Protein AF-A0A257Y8U4-F1 (afdb_monomer_lite)

Secondary structure (DSSP, 8-state):
----PPP-PPPPHHHHHHHHHHHHHHHHHHHHHHHHHHHHHHHHHHHHHHHHHHHHHHHHHHH-SS-TTS--SS--TT----TTEEEEEEE-GGGT--EEEEEESS-TT-EEEEETT-SSPEES-------TTS--SEEEEEETTEEEEEEE-TTSEEEETT--EEE------

Radius of gyration: 30.02 Å; chains: 1; bounding box: 44×60×111 Å

Structure (mmCIF, N/CA/C/O backbone):
data_AF-A0A257Y8U4-F1
#
_entry.id   AF-A0A257Y8U4-F1
#
loop_
_atom_site.group_PDB
_atom_site.id
_atom_site.type_symbol
_atom_site.label_atom_id
_atom_site.label_alt_id
_atom_site.label_comp_id
_atom_site.label_asym_id
_atom_site.label_entity_id
_atom_site.label_seq_id
_atom_site.pdbx_PDB_ins_code
_atom_site.Cartn_x
_atom_site.Cartn_y
_atom_site.Cartn_z
_atom_site.occupancy
_atom_site.B_iso_or_equiv
_atom_site.auth_seq_id
_atom_site.auth_comp_id
_atom_site.auth_asym_id
_atom_site.auth_atom_id
_atom_site.pdbx_PDB_model_num
ATOM 1 N N . MET A 1 1 ? -7.163 25.539 72.015 1.00 62.97 1 MET A N 1
ATOM 2 C CA . MET A 1 1 ? -7.522 25.630 70.579 1.00 62.97 1 MET A CA 1
ATOM 3 C C . MET A 1 1 ? -7.687 24.220 70.021 1.00 62.97 1 MET A C 1
ATOM 5 O O . MET A 1 1 ? -6.705 23.494 69.957 1.00 62.97 1 MET A O 1
ATOM 9 N N . ALA A 1 2 ? -8.909 23.788 69.693 1.00 63.94 2 ALA A N 1
ATOM 10 C CA . ALA A 1 2 ? -9.156 22.438 69.176 1.00 63.94 2 ALA A CA 1
ATOM 11 C C . ALA A 1 2 ? -8.941 22.392 67.651 1.00 63.94 2 ALA A C 1
ATOM 13 O O . ALA A 1 2 ? -9.622 23.085 66.896 1.00 63.94 2 ALA A O 1
ATOM 14 N N . LYS A 1 3 ? -7.972 21.586 67.198 1.00 70.31 3 LYS A N 1
ATOM 15 C CA . LYS A 1 3 ? -7.623 21.404 65.781 1.00 70.31 3 LYS A CA 1
ATOM 16 C C . LYS A 1 3 ? -8.667 20.508 65.109 1.00 70.31 3 LYS A C 1
ATOM 18 O O . LYS A 1 3 ? -8.680 19.297 65.324 1.00 70.31 3 LYS A O 1
ATOM 23 N N . LYS A 1 4 ? -9.549 21.111 64.307 1.00 69.50 4 LYS A N 1
ATOM 24 C CA . LYS A 1 4 ? -10.586 20.408 63.539 1.00 69.50 4 LYS A CA 1
ATOM 25 C C . LYS A 1 4 ? -9.904 19.507 62.501 1.00 69.50 4 LYS A C 1
ATOM 27 O O . LYS A 1 4 ? -9.252 20.001 61.585 1.00 69.50 4 LYS A O 1
ATOM 32 N N . ARG A 1 5 ? -9.989 18.187 62.678 1.00 75.50 5 ARG A N 1
ATOM 33 C CA . ARG A 1 5 ? -9.468 17.215 61.706 1.00 75.50 5 ARG A CA 1
ATOM 3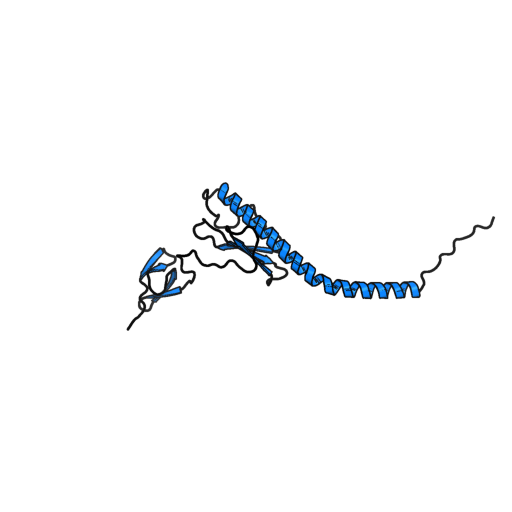4 C C . ARG A 1 5 ? -10.454 17.107 60.535 1.00 75.50 5 ARG A C 1
ATOM 36 O O . ARG A 1 5 ? -11.650 16.980 60.801 1.00 75.50 5 ARG A O 1
ATOM 43 N N . PRO A 1 6 ? -10.001 17.170 59.272 1.00 72.00 6 PRO A N 1
ATOM 44 C CA . PRO A 1 6 ? -10.886 16.972 58.133 1.00 72.00 6 PRO A CA 1
ATOM 45 C C . PRO A 1 6 ? -11.366 15.517 58.119 1.00 72.00 6 PRO A C 1
ATOM 47 O O . PRO A 1 6 ? -10.565 14.586 58.195 1.00 72.00 6 PRO A O 1
ATOM 50 N N . THR A 1 7 ? -12.679 15.321 58.059 1.00 72.81 7 THR A N 1
ATOM 51 C CA . THR A 1 7 ? -13.282 14.007 57.856 1.00 72.81 7 THR A CA 1
ATOM 52 C C . THR A 1 7 ? -13.112 13.621 56.391 1.00 72.81 7 THR A C 1
ATOM 54 O O . THR A 1 7 ? -13.633 14.294 55.501 1.00 72.81 7 THR A O 1
ATOM 57 N N . LEU A 1 8 ? -12.365 12.546 56.124 1.00 70.75 8 LEU A N 1
ATOM 58 C CA . LEU A 1 8 ? -12.338 11.948 54.793 1.00 70.75 8 LEU A CA 1
ATOM 59 C C . LEU A 1 8 ? -13.721 11.351 54.519 1.00 70.75 8 LEU A C 1
ATOM 61 O O . LEU A 1 8 ? -14.147 10.416 55.197 1.00 70.75 8 LEU A O 1
ATOM 65 N N . LYS A 1 9 ? -14.442 11.924 53.553 1.00 75.88 9 LYS A N 1
ATOM 66 C CA . LYS A 1 9 ? -15.661 11.320 53.015 1.00 75.88 9 LYS A CA 1
ATOM 67 C C . LYS A 1 9 ? -15.245 10.078 52.225 1.00 75.88 9 LYS A C 1
ATOM 69 O O . LYS A 1 9 ? -14.451 10.187 51.296 1.00 75.88 9 LYS A O 1
ATOM 74 N N . GLY A 1 10 ? -15.715 8.909 52.655 1.00 72.56 10 GLY A N 1
ATOM 75 C CA . GLY A 1 10 ? -15.427 7.635 52.001 1.00 72.56 10 GLY A CA 1
ATOM 76 C C . GLY A 1 10 ? -16.146 7.504 50.658 1.00 72.56 10 GLY A C 1
ATOM 77 O O . GLY A 1 10 ? -17.265 7.989 50.505 1.00 72.56 10 GLY A O 1
ATOM 78 N N . PHE A 1 11 ? -15.487 6.829 49.715 1.00 80.50 11 PHE A N 1
ATOM 79 C CA . PHE A 1 11 ? -16.036 6.414 48.425 1.00 80.50 11 PHE A CA 1
ATOM 80 C C . PHE A 1 11 ? -17.200 5.447 48.668 1.00 80.50 11 PHE A C 1
ATOM 82 O O . PHE A 1 11 ? -17.043 4.453 49.385 1.00 80.50 11 PHE A O 1
ATOM 89 N N . THR A 1 12 ? -18.389 5.748 48.151 1.00 89.56 12 THR A N 1
ATOM 90 C CA . THR A 1 12 ? -19.556 4.890 48.406 1.00 89.56 12 THR A CA 1
ATOM 91 C C . THR A 1 12 ? -19.505 3.644 47.517 1.00 89.56 12 THR A C 1
ATOM 93 O O . THR A 1 12 ? -19.047 3.709 46.379 1.00 89.56 12 THR A O 1
ATOM 96 N N . MET A 1 13 ? -20.002 2.490 47.988 1.00 89.06 13 MET A N 1
ATOM 97 C CA . MET A 1 13 ? -20.119 1.308 47.112 1.00 89.06 13 MET A CA 1
ATOM 98 C C . MET A 1 13 ? -20.982 1.601 45.880 1.00 89.06 13 MET A C 1
ATOM 100 O O . MET A 1 13 ? -20.708 1.096 44.800 1.00 89.06 13 MET A O 1
ATOM 104 N N . VAL A 1 14 ? -21.992 2.460 46.032 1.00 92.62 14 VAL A N 1
ATOM 105 C CA . VAL A 1 14 ? -22.861 2.891 44.932 1.00 92.62 14 VAL A CA 1
ATOM 106 C C . VAL A 1 14 ? -22.073 3.666 43.872 1.00 92.62 14 VAL A C 1
ATOM 108 O O . VAL A 1 14 ? -22.272 3.446 42.680 1.00 92.62 14 VAL A O 1
ATOM 111 N N . GLU A 1 15 ? -21.143 4.520 44.293 1.00 91.19 15 GLU A N 1
ATOM 112 C CA . GLU A 1 15 ? -20.256 5.272 43.399 1.00 91.19 15 GLU A CA 1
ATOM 113 C C . GLU A 1 15 ? -19.314 4.345 42.622 1.00 91.19 15 GLU A C 1
ATOM 115 O O . GLU A 1 15 ? -19.090 4.554 41.434 1.00 91.19 15 GLU A O 1
ATOM 120 N N . LEU A 1 16 ? -18.855 3.248 43.232 1.00 91.19 16 LEU A N 1
ATOM 121 C CA . LEU A 1 16 ? -18.094 2.225 42.513 1.00 91.19 16 LEU A CA 1
ATOM 122 C C . LEU A 1 16 ? -18.967 1.457 41.508 1.00 91.19 16 LEU A C 1
ATOM 124 O O . LEU A 1 16 ? -18.557 1.237 40.368 1.00 91.19 16 LEU A O 1
ATOM 128 N N . VAL A 1 17 ? -20.179 1.069 41.916 1.00 94.69 17 VAL A N 1
ATOM 129 C CA . VAL A 1 17 ? -21.092 0.259 41.094 1.00 94.69 17 VAL A CA 1
ATOM 130 C C . VAL A 1 17 ? -21.551 1.014 39.846 1.00 94.69 17 VAL A C 1
ATOM 132 O O . VAL A 1 17 ? -21.605 0.437 38.763 1.00 94.69 17 VAL A O 1
ATOM 135 N N . ILE A 1 18 ? -21.840 2.311 39.945 1.00 95.00 18 ILE A N 1
ATOM 136 C CA . ILE A 1 18 ? -22.245 3.073 38.759 1.00 95.00 18 ILE A CA 1
ATOM 137 C C . ILE A 1 18 ? -21.083 3.272 37.778 1.00 95.00 18 ILE A C 1
ATOM 139 O O . ILE A 1 18 ? -21.284 3.191 36.568 1.00 95.00 18 ILE A O 1
ATOM 143 N N . VAL A 1 19 ? -19.855 3.448 38.276 1.00 95.25 19 VAL A N 1
ATOM 144 C CA . VAL A 1 19 ? -18.666 3.611 37.428 1.00 95.25 19 VAL A CA 1
ATOM 145 C C . VAL A 1 19 ? -18.396 2.349 36.612 1.00 95.25 19 VAL A C 1
ATOM 147 O O . VAL A 1 19 ? -18.159 2.451 35.409 1.00 95.25 19 VAL A O 1
ATOM 150 N N . ILE A 1 20 ? -18.502 1.159 37.213 1.00 96.06 20 ILE A N 1
ATOM 151 C CA . ILE A 1 20 ? -18.314 -0.089 36.458 1.00 96.06 20 ILE A CA 1
ATOM 152 C C . ILE A 1 20 ? -19.406 -0.286 35.400 1.00 96.06 20 ILE A C 1
ATOM 154 O O . ILE A 1 20 ? -19.095 -0.719 34.295 1.00 96.06 20 ILE A O 1
ATOM 158 N N . ILE A 1 21 ? -20.658 0.093 35.687 1.00 97.12 21 ILE A N 1
ATOM 159 C CA . ILE A 1 21 ? -21.758 0.013 34.714 1.00 97.12 21 ILE A CA 1
ATOM 160 C C . ILE A 1 21 ? -21.465 0.923 33.517 1.00 97.12 21 ILE A C 1
ATOM 162 O O . ILE A 1 21 ? -21.598 0.498 32.370 1.00 97.12 21 ILE A O 1
ATOM 166 N N . ILE A 1 22 ? -21.013 2.153 33.774 1.00 97.00 22 ILE A N 1
ATOM 167 C CA . ILE A 1 22 ? -20.656 3.103 32.715 1.00 97.00 22 ILE A CA 1
ATOM 168 C C . ILE A 1 22 ? -19.492 2.563 31.873 1.00 97.00 22 ILE A C 1
ATOM 170 O O . ILE A 1 22 ? -19.568 2.600 30.646 1.00 97.00 22 ILE A O 1
ATOM 174 N N . ILE A 1 23 ? -18.446 2.015 32.502 1.00 97.06 23 ILE A N 1
ATOM 175 C CA . ILE A 1 23 ? -17.296 1.441 31.784 1.00 97.06 23 ILE A CA 1
ATOM 176 C C . ILE A 1 23 ? -17.731 0.266 30.904 1.00 97.06 23 ILE A C 1
ATOM 178 O O . ILE A 1 23 ? -17.299 0.189 29.756 1.00 97.06 23 ILE A O 1
ATOM 182 N N . VAL A 1 24 ? -18.608 -0.613 31.402 1.00 97.69 24 VAL A N 1
ATOM 183 C CA . VAL A 1 24 ? -19.124 -1.744 30.617 1.00 97.69 24 VAL A CA 1
ATOM 184 C C . VAL A 1 24 ? -19.857 -1.243 29.377 1.00 97.69 24 VAL A C 1
ATOM 186 O O . VAL A 1 24 ? -19.534 -1.684 28.277 1.00 97.69 24 VAL A O 1
ATOM 189 N N . ILE A 1 25 ? -20.771 -0.279 29.529 1.00 96.38 25 ILE A N 1
ATOM 190 C CA . ILE A 1 25 ? -21.536 0.276 28.402 1.00 96.38 25 ILE A CA 1
ATOM 191 C C . ILE A 1 25 ? -20.593 0.908 27.366 1.00 96.38 25 ILE A C 1
ATOM 193 O O . ILE A 1 25 ? -20.701 0.602 26.174 1.00 96.38 25 ILE A O 1
ATOM 197 N N . LEU A 1 26 ? -19.638 1.734 27.810 1.00 96.38 26 LEU A N 1
ATOM 198 C CA . LEU A 1 26 ? -18.666 2.387 26.928 1.00 96.38 26 LEU A CA 1
ATOM 199 C C . LEU A 1 26 ? -17.777 1.375 26.194 1.00 96.38 26 LEU A C 1
ATOM 201 O O . LEU A 1 26 ? -17.543 1.528 24.994 1.00 96.38 26 LEU A O 1
ATOM 205 N N . ALA A 1 27 ? -17.327 0.322 26.882 1.00 95.12 27 ALA A N 1
ATOM 206 C CA . ALA A 1 27 ? -16.504 -0.725 26.287 1.00 95.12 27 ALA A CA 1
ATOM 207 C C . ALA A 1 27 ? -17.254 -1.471 25.175 1.00 95.12 27 ALA A C 1
ATOM 209 O O . ALA A 1 27 ? -16.702 -1.672 24.094 1.00 95.12 27 ALA A O 1
ATOM 210 N N . THR A 1 28 ? -18.528 -1.820 25.390 1.00 94.75 28 THR A N 1
ATOM 211 C CA . THR A 1 28 ? -19.334 -2.495 24.358 1.00 94.75 28 THR A CA 1
ATOM 212 C C . THR A 1 28 ? -19.472 -1.676 23.076 1.00 94.75 28 THR A C 1
ATOM 214 O O . THR A 1 28 ? -19.305 -2.226 21.989 1.00 94.75 28 THR A O 1
ATOM 217 N N . VAL A 1 29 ? -19.746 -0.370 23.171 1.00 93.25 29 VAL A N 1
ATOM 218 C CA . VAL A 1 29 ? -19.918 0.479 21.976 1.00 93.25 29 VAL A CA 1
ATOM 219 C C . VAL A 1 29 ? -18.590 0.679 21.239 1.00 93.25 29 VAL A C 1
ATOM 221 O O . VAL A 1 29 ? -18.563 0.668 20.008 1.00 93.25 29 VAL A O 1
ATOM 224 N N . ALA A 1 30 ? -17.481 0.804 21.974 1.00 90.56 30 ALA A N 1
ATOM 225 C CA . ALA A 1 30 ? -16.154 0.960 21.384 1.00 90.56 30 ALA A CA 1
ATOM 226 C C . ALA A 1 30 ? -15.753 -0.239 20.503 1.00 90.56 30 ALA A C 1
ATOM 228 O O . ALA A 1 30 ? -15.210 -0.044 19.415 1.00 90.56 30 ALA A O 1
ATOM 229 N N . ILE A 1 31 ? -16.069 -1.468 20.929 1.00 88.81 31 ILE A N 1
ATOM 230 C CA . ILE A 1 31 ? -15.711 -2.694 20.194 1.00 88.81 31 ILE A CA 1
ATOM 231 C C . ILE A 1 31 ? -16.400 -2.751 18.823 1.00 88.81 31 ILE A C 1
ATOM 233 O O . ILE A 1 31 ? -15.762 -3.095 17.829 1.00 88.81 31 ILE A O 1
ATOM 237 N N . VAL A 1 32 ? -17.679 -2.370 18.740 1.00 87.75 32 VAL A N 1
ATOM 238 C CA . VAL A 1 32 ? -18.446 -2.437 17.481 1.00 87.75 32 VAL A CA 1
ATOM 239 C C . VAL A 1 32 ? -17.904 -1.459 16.429 1.00 87.75 32 VAL A C 1
ATOM 241 O O . VAL A 1 32 ? -17.909 -1.769 15.239 1.00 87.75 32 VAL A O 1
ATOM 244 N N . GLY A 1 33 ? -17.402 -0.292 16.843 1.00 85.50 33 GLY A N 1
ATOM 245 C CA . GLY A 1 33 ? -16.850 0.708 15.921 1.00 85.50 33 GLY A CA 1
ATOM 246 C C . GLY A 1 33 ? -15.433 0.396 15.424 1.00 85.50 33 GLY A C 1
ATOM 247 O O . GLY A 1 33 ? -15.088 0.752 14.292 1.00 85.50 33 GLY A O 1
ATOM 248 N N . TYR A 1 34 ? -14.624 -0.282 16.243 1.00 87.19 34 TYR A N 1
ATOM 249 C CA . TYR A 1 34 ? -13.179 -0.413 16.027 1.00 87.19 34 TYR A CA 1
ATOM 250 C C . TYR A 1 34 ? -12.813 -1.169 14.743 1.00 87.19 34 TYR A C 1
ATOM 252 O O . TYR A 1 34 ? -11.959 -0.711 13.986 1.00 87.19 34 TYR A O 1
ATOM 260 N N . GLY A 1 35 ? -13.512 -2.267 14.431 1.00 84.75 35 GLY A N 1
ATOM 261 C CA . GLY A 1 35 ? -13.171 -3.096 13.269 1.00 84.75 35 GLY A CA 1
ATOM 262 C C . 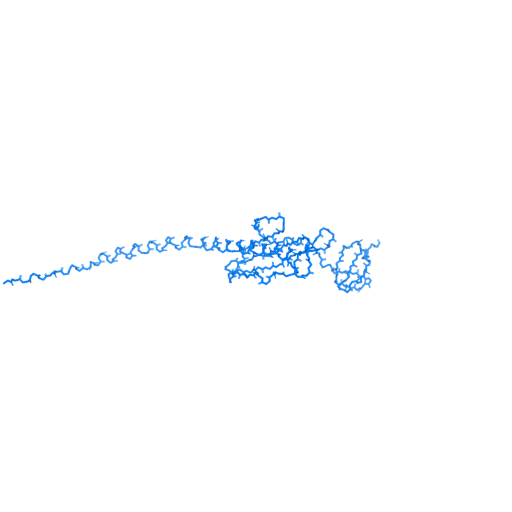GLY A 1 35 ? -13.252 -2.344 11.935 1.00 84.75 35 GLY A C 1
ATOM 263 O O . GLY A 1 35 ? -12.382 -2.490 11.084 1.00 84.75 35 GLY A O 1
ATOM 264 N N . SER A 1 36 ? -14.254 -1.477 11.753 1.00 84.88 36 SER A N 1
ATOM 265 C CA . SER A 1 36 ? -14.381 -0.678 10.522 1.00 84.88 36 SER A CA 1
ATOM 266 C C . SER A 1 36 ? -13.285 0.384 10.386 1.00 84.88 36 SER A C 1
ATOM 268 O O . SER A 1 36 ? -12.849 0.702 9.279 1.00 84.88 36 SER A O 1
ATOM 270 N N . TRP A 1 37 ? -12.824 0.929 11.512 1.00 86.75 37 TRP A N 1
ATOM 271 C CA . TRP A 1 37 ? -11.772 1.937 11.551 1.00 86.75 37 TRP A CA 1
ATOM 272 C C . TRP A 1 37 ? -10.427 1.345 11.132 1.00 86.75 37 TRP A C 1
ATOM 274 O O . TRP A 1 37 ? -9.743 1.920 10.288 1.00 86.75 37 TRP A O 1
ATOM 284 N N . GLU A 1 38 ? -10.094 0.165 11.649 1.00 86.75 38 GLU A N 1
ATOM 285 C CA . GLU A 1 38 ? -8.855 -0.546 11.326 1.00 86.75 38 GLU A CA 1
ATOM 286 C C . GLU A 1 38 ? -8.751 -0.870 9.827 1.00 86.75 38 GLU A C 1
ATOM 288 O O . GLU A 1 38 ? -7.752 -0.523 9.195 1.00 86.75 38 GLU A O 1
ATOM 293 N N . LYS A 1 39 ? -9.829 -1.377 9.205 1.00 87.44 39 LYS A N 1
ATOM 294 C CA . LYS A 1 39 ? -9.859 -1.620 7.747 1.00 87.44 39 LYS A CA 1
ATOM 295 C C . LYS A 1 39 ? -9.631 -0.350 6.931 1.00 87.44 39 LYS A C 1
ATOM 297 O O . LYS A 1 39 ? -8.935 -0.358 5.916 1.00 87.44 39 LYS A O 1
ATOM 302 N N . ASN A 1 40 ? -10.227 0.760 7.369 1.00 88.81 40 ASN A N 1
ATOM 303 C CA . ASN A 1 40 ? -10.069 2.051 6.706 1.00 88.81 40 ASN A CA 1
ATOM 304 C C . ASN A 1 40 ? -8.642 2.591 6.842 1.00 88.81 40 ASN A C 1
ATOM 306 O O . ASN A 1 40 ? -8.139 3.202 5.898 1.00 88.81 40 ASN A O 1
ATOM 310 N N . LEU A 1 41 ? -7.992 2.376 7.987 1.00 89.75 41 LEU A N 1
ATOM 311 C CA . LEU A 1 41 ? -6.584 2.715 8.174 1.00 89.75 41 LEU A CA 1
ATOM 312 C C . LEU A 1 41 ? -5.695 1.865 7.268 1.00 89.75 41 LEU A C 1
ATOM 314 O O . LEU A 1 41 ? -4.913 2.436 6.513 1.00 89.75 41 LEU A O 1
ATOM 318 N N . ALA A 1 42 ? -5.877 0.542 7.260 1.00 88.75 42 ALA A N 1
ATOM 319 C CA . ALA A 1 42 ? -5.135 -0.368 6.389 1.00 88.75 42 ALA A CA 1
ATOM 320 C C . ALA A 1 42 ? -5.246 0.046 4.910 1.00 88.75 42 ALA A C 1
ATOM 322 O O . ALA A 1 42 ? -4.236 0.216 4.225 1.00 88.75 42 ALA A O 1
ATOM 323 N N . ALA A 1 43 ? -6.464 0.324 4.433 1.00 89.75 43 ALA A N 1
ATOM 324 C CA . ALA A 1 43 ? -6.691 0.805 3.072 1.00 89.75 43 ALA A CA 1
ATOM 325 C C . ALA A 1 43 ? -6.001 2.152 2.786 1.00 89.75 43 ALA A C 1
ATOM 327 O O . ALA A 1 43 ? -5.451 2.342 1.702 1.00 89.75 43 ALA A O 1
ATOM 328 N N . ARG A 1 44 ? -6.015 3.098 3.734 1.00 91.25 44 ARG A N 1
ATOM 329 C CA . ARG A 1 44 ? -5.340 4.400 3.580 1.00 91.25 44 ARG A CA 1
ATOM 330 C C . ARG A 1 44 ? -3.823 4.252 3.528 1.00 91.25 44 ARG A C 1
ATOM 332 O O . ARG A 1 44 ? -3.203 4.911 2.697 1.00 91.25 44 ARG A O 1
ATOM 339 N N . THR A 1 45 ? -3.249 3.384 4.356 1.00 91.56 45 THR A N 1
ATOM 340 C CA . THR A 1 45 ? -1.807 3.111 4.364 1.00 91.56 45 THR A CA 1
ATOM 341 C C . THR A 1 45 ? -1.365 2.518 3.032 1.00 91.56 45 THR A C 1
ATOM 343 O O . THR A 1 45 ? -0.465 3.064 2.402 1.00 91.56 45 THR A O 1
ATOM 346 N N . VAL A 1 46 ? -2.067 1.492 2.529 1.00 91.44 46 VAL A N 1
ATOM 347 C CA . VAL A 1 46 ? -1.768 0.901 1.210 1.00 91.44 46 VAL A CA 1
ATOM 348 C C . VAL A 1 46 ? -1.846 1.955 0.104 1.00 91.44 46 VAL A C 1
ATOM 350 O O . VAL A 1 46 ? -0.948 2.039 -0.731 1.00 91.44 46 VAL A O 1
ATOM 353 N N . LYS A 1 47 ? -2.883 2.802 0.102 1.00 91.94 47 LYS A N 1
ATOM 354 C CA . LYS A 1 47 ? -3.010 3.886 -0.885 1.00 91.94 47 LYS A CA 1
ATOM 355 C C . LYS A 1 47 ? -1.851 4.881 -0.816 1.00 91.94 47 LYS A C 1
ATOM 357 O O . LYS A 1 47 ? -1.318 5.257 -1.855 1.00 91.94 47 LYS A O 1
ATOM 362 N N . SER A 1 48 ? -1.472 5.300 0.389 1.00 93.00 48 SER A N 1
ATOM 363 C CA . SER A 1 48 ? -0.364 6.233 0.606 1.00 93.00 48 SER A CA 1
ATOM 364 C C . SER A 1 48 ? 0.960 5.652 0.106 1.00 93.00 48 SER A C 1
ATOM 366 O O . SER A 1 48 ? 1.697 6.327 -0.612 1.00 93.00 48 SER A O 1
ATOM 368 N N . ASP A 1 49 ? 1.228 4.386 0.422 1.00 92.62 49 ASP A N 1
ATOM 369 C CA . ASP A 1 49 ? 2.444 3.696 -0.007 1.00 92.62 49 ASP A CA 1
ATOM 370 C C . ASP A 1 49 ? 2.488 3.514 -1.527 1.00 92.62 49 ASP A C 1
ATOM 372 O O . ASP A 1 49 ? 3.536 3.713 -2.137 1.00 92.62 49 ASP A O 1
ATOM 376 N N . LEU A 1 50 ? 1.354 3.209 -2.168 1.00 91.88 50 LEU A N 1
ATOM 377 C CA . LEU A 1 50 ? 1.270 3.121 -3.628 1.00 91.88 50 LEU A CA 1
ATOM 378 C C . LEU A 1 50 ? 1.558 4.462 -4.310 1.00 91.88 50 LEU A C 1
ATOM 380 O O . LEU A 1 50 ? 2.273 4.494 -5.310 1.00 91.88 50 LEU A O 1
ATOM 384 N N . ILE A 1 51 ? 1.049 5.569 -3.767 1.00 93.06 51 ILE A N 1
ATOM 385 C CA . ILE A 1 51 ? 1.332 6.914 -4.292 1.00 93.06 51 ILE A CA 1
ATOM 386 C C . ILE A 1 51 ? 2.821 7.245 -4.136 1.00 93.06 51 ILE A C 1
ATOM 388 O O . ILE A 1 51 ? 3.446 7.739 -5.075 1.00 93.06 51 ILE A O 1
ATOM 392 N N . ALA A 1 52 ? 3.413 6.926 -2.982 1.00 92.56 52 ALA A N 1
ATOM 393 C CA . ALA A 1 52 ? 4.844 7.109 -2.754 1.00 92.56 52 ALA A CA 1
ATOM 394 C C . ALA A 1 52 ? 5.695 6.241 -3.701 1.00 92.56 52 ALA A C 1
ATOM 396 O O . ALA A 1 52 ? 6.683 6.723 -4.260 1.00 92.56 52 ALA A O 1
ATOM 397 N N . ALA A 1 53 ? 5.287 4.992 -3.947 1.00 91.31 53 ALA A N 1
ATOM 398 C CA . ALA A 1 53 ? 5.941 4.099 -4.898 1.00 91.31 53 ALA A CA 1
ATOM 399 C C . ALA A 1 53 ? 5.853 4.634 -6.334 1.00 91.31 53 ALA A C 1
ATOM 401 O O . ALA A 1 53 ? 6.856 4.654 -7.045 1.00 91.31 53 ALA A O 1
ATOM 402 N N . ALA A 1 54 ? 4.683 5.120 -6.756 1.00 90.75 54 ALA A N 1
ATOM 403 C CA . ALA A 1 54 ? 4.494 5.731 -8.070 1.00 90.75 54 ALA A CA 1
ATOM 404 C C . ALA A 1 54 ? 5.356 6.993 -8.247 1.00 90.75 54 ALA A C 1
ATOM 406 O O . ALA A 1 54 ? 6.002 7.156 -9.282 1.00 90.75 54 ALA A O 1
ATOM 407 N N . ALA A 1 55 ? 5.446 7.845 -7.221 1.00 90.94 55 ALA A N 1
ATOM 408 C CA . ALA A 1 55 ? 6.323 9.015 -7.237 1.00 90.94 55 ALA A CA 1
ATOM 409 C C . ALA A 1 55 ? 7.807 8.625 -7.353 1.00 90.94 55 ALA A C 1
ATOM 411 O O . ALA A 1 55 ? 8.559 9.254 -8.099 1.00 90.94 55 ALA A O 1
ATOM 412 N N . ALA A 1 56 ? 8.226 7.557 -6.665 1.00 90.06 56 ALA A N 1
ATOM 413 C CA . ALA A 1 56 ? 9.576 7.016 -6.790 1.00 90.06 56 ALA A CA 1
ATOM 414 C C . ALA A 1 56 ? 9.842 6.432 -8.190 1.00 90.06 56 ALA A C 1
ATOM 416 O O . ALA A 1 56 ? 10.937 6.588 -8.727 1.00 90.06 56 ALA A O 1
ATOM 417 N N . MET A 1 57 ? 8.854 5.785 -8.813 1.00 87.38 57 MET A N 1
ATOM 418 C CA . MET A 1 57 ? 8.975 5.310 -10.195 1.00 87.38 57 MET A CA 1
ATOM 419 C C . MET A 1 57 ? 9.127 6.470 -11.183 1.00 87.38 57 MET A C 1
ATOM 421 O O . MET A 1 57 ? 9.958 6.387 -12.088 1.00 87.38 57 MET A O 1
ATOM 425 N N . GLU A 1 58 ? 8.372 7.558 -11.011 1.00 88.88 58 GLU A N 1
ATOM 426 C CA . GLU A 1 58 ? 8.469 8.729 -11.894 1.00 88.88 58 GLU A CA 1
ATOM 427 C C . GLU A 1 58 ? 9.806 9.463 -11.734 1.00 88.88 58 GLU A C 1
ATOM 429 O O . GLU A 1 58 ? 10.419 9.885 -12.723 1.00 88.88 58 GLU A O 1
ATOM 434 N N . SER A 1 59 ? 10.321 9.553 -10.505 1.00 88.50 59 SER A N 1
ATOM 435 C CA . SER A 1 59 ? 11.656 10.104 -10.278 1.00 88.50 59 SER A CA 1
ATOM 436 C C . SER A 1 59 ? 12.742 9.205 -10.877 1.00 88.50 59 SER A C 1
ATOM 438 O O . SER A 1 59 ? 13.636 9.694 -11.568 1.00 88.50 59 SER A O 1
ATOM 440 N N . ALA A 1 60 ? 12.624 7.885 -10.727 1.00 85.69 60 ALA A N 1
ATOM 441 C CA . ALA A 1 60 ? 13.547 6.935 -11.337 1.00 85.69 60 ALA A CA 1
ATOM 442 C C . ALA A 1 60 ? 13.497 6.950 -12.874 1.00 85.69 60 ALA A C 1
ATOM 444 O O . ALA A 1 60 ? 14.515 6.715 -13.511 1.00 85.69 60 ALA A O 1
ATOM 445 N N . LYS A 1 61 ? 12.362 7.273 -13.496 1.00 84.88 61 LYS A N 1
ATOM 446 C CA . LYS A 1 61 ? 12.281 7.468 -14.953 1.00 84.88 61 LYS A CA 1
ATOM 447 C C . LYS A 1 61 ? 13.018 8.728 -15.421 1.00 84.88 61 LYS A C 1
ATOM 449 O O . LYS A 1 61 ? 13.607 8.728 -16.503 1.00 84.88 61 LYS A O 1
ATOM 454 N N . THR A 1 62 ? 12.986 9.792 -14.620 1.00 85.25 62 THR A N 1
ATOM 455 C CA . THR A 1 62 ? 13.584 11.091 -14.972 1.00 85.25 62 THR A CA 1
ATOM 456 C C . THR A 1 62 ? 15.091 11.124 -14.709 1.00 85.25 62 THR A C 1
ATOM 458 O O . THR A 1 62 ? 15.849 11.622 -15.537 1.00 85.25 62 THR A O 1
ATOM 461 N N . TRP A 1 63 ? 15.535 10.562 -13.582 1.00 79.31 63 TRP A N 1
ATOM 462 C CA . TRP A 1 63 ? 16.930 10.624 -13.115 1.00 79.31 63 TRP A CA 1
ATOM 463 C C . TRP A 1 63 ? 17.589 9.245 -12.958 1.00 79.31 63 TRP A C 1
ATOM 465 O O . TRP A 1 63 ? 18.619 9.116 -12.298 1.00 79.31 63 TRP A O 1
ATOM 475 N N . GLY A 1 64 ? 16.994 8.194 -13.522 1.00 67.81 64 GLY A N 1
ATOM 476 C CA . GLY A 1 64 ? 17.459 6.820 -13.353 1.00 67.81 64 GLY A CA 1
ATOM 477 C C . GLY A 1 64 ? 18.807 6.530 -13.998 1.00 67.81 64 GLY A C 1
ATOM 478 O O . GLY A 1 64 ? 19.110 6.980 -15.099 1.00 67.81 64 GLY A O 1
ATOM 479 N N . THR A 1 65 ? 19.588 5.685 -13.325 1.00 61.09 65 THR A N 1
ATOM 480 C CA . THR A 1 65 ? 20.915 5.237 -13.773 1.00 61.09 65 THR A CA 1
ATOM 481 C C . THR A 1 65 ? 20.871 4.294 -14.979 1.00 61.09 65 THR A C 1
ATOM 483 O O . THR A 1 65 ? 21.841 4.234 -15.726 1.00 61.09 65 THR A O 1
ATOM 486 N N . VAL A 1 66 ? 19.780 3.542 -15.175 1.00 63.44 66 VAL A N 1
ATOM 487 C CA . VAL A 1 66 ? 19.726 2.482 -16.200 1.00 63.44 66 VAL A CA 1
ATOM 488 C C . VAL A 1 66 ? 19.418 3.049 -17.585 1.00 63.44 66 VAL A C 1
ATOM 490 O O . VAL A 1 66 ? 20.158 2.805 -18.533 1.00 63.44 66 V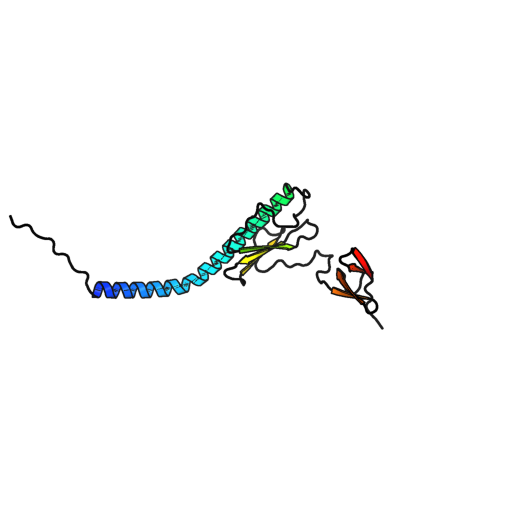AL A O 1
ATOM 493 N N . THR A 1 67 ? 18.320 3.792 -17.737 1.00 66.62 67 THR A N 1
ATOM 494 C CA . THR A 1 67 ? 17.938 4.422 -19.011 1.00 66.62 67 THR A CA 1
ATOM 495 C C . THR A 1 67 ? 16.985 5.579 -18.735 1.00 66.62 67 THR A C 1
ATOM 497 O O . THR A 1 67 ? 15.938 5.386 -18.121 1.00 66.62 67 THR A O 1
ATOM 500 N N . VAL A 1 68 ? 17.338 6.780 -19.196 1.00 73.06 68 VAL A N 1
ATOM 501 C CA . VAL A 1 68 ? 16.491 7.973 -19.055 1.00 73.06 68 VAL A CA 1
ATOM 502 C C . VAL A 1 68 ? 15.229 7.810 -19.906 1.00 73.06 68 VAL A C 1
ATOM 504 O O . VAL A 1 68 ? 15.307 7.392 -21.060 1.00 73.06 68 VAL A O 1
ATOM 507 N N . GLY A 1 69 ? 14.066 8.146 -19.342 1.00 73.81 69 GLY A N 1
ATOM 508 C CA . GLY A 1 69 ? 12.774 8.071 -20.035 1.00 73.81 69 GLY A CA 1
ATOM 509 C C . GLY A 1 69 ? 12.073 6.714 -19.945 1.00 73.81 69 GLY A C 1
ATOM 510 O O . GLY A 1 69 ? 11.006 6.549 -20.534 1.00 73.81 69 GLY A O 1
ATOM 511 N N . VAL A 1 70 ? 12.625 5.767 -19.181 1.00 78.88 70 VAL A N 1
ATOM 512 C CA . VAL A 1 70 ? 12.070 4.420 -19.015 1.00 78.88 70 VAL A CA 1
ATOM 513 C C . VAL A 1 70 ? 11.855 4.104 -17.530 1.00 78.88 70 VAL A C 1
ATOM 515 O O . VAL A 1 70 ? 12.722 4.345 -16.696 1.00 78.88 70 VAL A O 1
ATOM 518 N N . TYR A 1 71 ? 10.701 3.502 -17.225 1.00 81.31 71 TYR A N 1
ATOM 519 C CA . TYR A 1 71 ? 10.519 2.503 -16.169 1.00 81.31 71 TYR A CA 1
ATOM 520 C C . TYR A 1 71 ? 11.803 1.910 -15.529 1.00 81.31 71 TYR A C 1
ATOM 522 O O . TYR A 1 71 ? 12.612 1.444 -16.328 1.00 81.31 71 TYR A O 1
ATOM 530 N N . PRO A 1 72 ? 12.036 1.744 -14.210 1.00 78.38 72 PRO A N 1
ATOM 531 C CA . PRO A 1 72 ? 12.976 0.708 -13.719 1.00 78.38 72 PRO A CA 1
ATOM 532 C C . PRO A 1 72 ? 12.312 -0.685 -13.638 1.00 78.38 72 PRO A C 1
ATOM 534 O O . PRO A 1 72 ? 11.089 -0.784 -13.646 1.00 78.38 72 PRO A O 1
ATOM 537 N N . GLN A 1 73 ? 13.082 -1.784 -13.727 1.00 76.00 73 GLN A N 1
ATOM 538 C CA . GLN A 1 73 ? 12.557 -3.179 -13.730 1.00 76.00 73 GLN A CA 1
ATOM 539 C C . GLN A 1 73 ? 12.143 -3.649 -12.326 1.00 76.00 73 GLN A C 1
ATOM 541 O O . GLN A 1 73 ? 11.485 -4.671 -12.174 1.00 76.00 73 GLN A O 1
ATOM 546 N N . SER A 1 74 ? 12.524 -2.890 -11.305 1.00 80.25 74 SER A N 1
ATOM 547 C CA . SER A 1 74 ? 12.209 -3.122 -9.905 1.00 80.25 74 SER A CA 1
ATOM 548 C C . SER A 1 74 ? 11.802 -1.806 -9.256 1.00 80.25 74 SER A C 1
ATOM 550 O O . SER A 1 74 ? 12.110 -0.727 -9.772 1.00 80.25 74 SER A O 1
ATOM 552 N N . LEU A 1 75 ? 11.147 -1.898 -8.098 1.00 82.62 75 LEU A N 1
ATOM 553 C CA . LEU A 1 75 ? 10.900 -0.728 -7.262 1.00 82.62 75 LEU A CA 1
ATOM 554 C C . LEU A 1 75 ? 12.246 -0.057 -6.911 1.00 82.62 75 LEU A C 1
ATOM 556 O O . LEU A 1 75 ? 13.219 -0.764 -6.621 1.00 82.62 75 LEU A O 1
ATOM 560 N N . PRO A 1 76 ?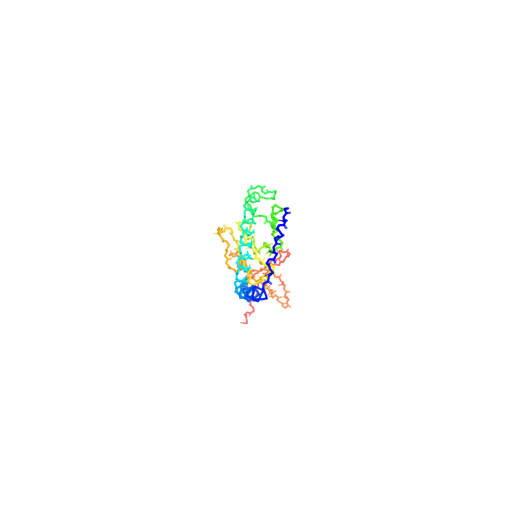 12.339 1.282 -6.974 1.00 81.06 76 PRO A N 1
ATOM 561 C CA . PRO A 1 76 ? 13.567 1.998 -6.650 1.00 81.06 76 PRO A CA 1
ATOM 562 C C . PRO A 1 76 ? 13.938 1.808 -5.179 1.00 81.06 76 PRO A C 1
ATOM 564 O O . PRO A 1 76 ? 13.063 1.817 -4.319 1.00 81.06 76 PRO A O 1
ATOM 567 N N . ALA A 1 77 ? 15.235 1.749 -4.867 1.00 77.56 77 ALA A N 1
ATOM 568 C CA . ALA A 1 77 ? 15.715 1.661 -3.482 1.00 77.56 77 ALA A CA 1
ATOM 569 C C . ALA A 1 77 ? 15.339 2.883 -2.616 1.00 77.56 77 ALA A C 1
ATOM 571 O O . ALA A 1 77 ? 15.402 2.818 -1.393 1.00 77.56 77 ALA A O 1
ATOM 572 N N . SER A 1 78 ? 14.948 4.000 -3.239 1.00 78.38 78 SER A N 1
ATOM 573 C CA . SER A 1 78 ? 14.423 5.182 -2.547 1.00 78.38 78 SER A CA 1
ATOM 574 C C . SER A 1 78 ? 13.017 4.977 -1.983 1.00 78.38 78 SER A C 1
ATOM 576 O O . SER A 1 78 ? 12.566 5.788 -1.178 1.00 78.38 78 SER A O 1
ATOM 578 N N . PHE A 1 79 ? 12.306 3.940 -2.428 1.00 84.75 79 PHE A N 1
ATOM 579 C CA . PHE A 1 79 ? 11.001 3.581 -1.902 1.00 84.75 79 PHE A CA 1
ATOM 580 C C . PHE A 1 79 ? 11.150 2.517 -0.813 1.00 84.75 79 PHE A C 1
ATOM 582 O O . PHE A 1 79 ? 11.724 1.453 -1.037 1.00 84.75 79 PHE A O 1
ATOM 589 N N . VAL A 1 80 ? 10.589 2.806 0.358 1.00 84.06 80 VAL A N 1
ATOM 590 C CA . VAL A 1 80 ? 10.493 1.871 1.478 1.00 84.06 80 VAL A CA 1
ATOM 591 C C . VAL A 1 80 ? 9.013 1.709 1.792 1.00 84.06 80 VAL A C 1
ATOM 593 O O . VAL A 1 80 ? 8.346 2.686 2.122 1.00 84.06 80 VAL A O 1
ATOM 596 N N . ALA A 1 81 ? 8.500 0.488 1.644 1.00 82.62 81 ALA A N 1
ATOM 597 C CA . ALA A 1 81 ? 7.123 0.171 2.002 1.00 82.62 81 ALA A CA 1
ATOM 598 C C . ALA A 1 81 ? 6.932 0.210 3.526 1.00 82.62 81 ALA A C 1
ATOM 600 O O . ALA A 1 81 ? 7.870 -0.053 4.286 1.00 82.62 81 ALA A O 1
ATOM 601 N N . SER A 1 82 ? 5.712 0.507 3.974 1.00 85.12 82 SER A N 1
ATOM 602 C CA . SER A 1 82 ? 5.361 0.405 5.389 1.00 85.12 82 SER A CA 1
ATOM 603 C C . SER A 1 82 ? 5.345 -1.060 5.844 1.00 85.12 82 SER A C 1
ATOM 605 O O . SER A 1 82 ? 5.017 -1.959 5.077 1.00 85.12 82 SER A O 1
ATOM 607 N N . ASN A 1 83 ? 5.634 -1.326 7.124 1.00 84.69 83 ASN A N 1
ATOM 608 C CA . ASN A 1 83 ? 5.671 -2.699 7.658 1.00 84.69 83 ASN A CA 1
ATOM 609 C C . ASN A 1 83 ? 4.332 -3.457 7.540 1.00 84.69 83 ASN A C 1
ATOM 611 O O . ASN A 1 83 ? 4.328 -4.684 7.559 1.00 84.69 83 ASN A O 1
ATOM 615 N N . SER A 1 84 ? 3.207 -2.744 7.444 1.00 83.25 84 SER A N 1
ATOM 616 C CA . SER A 1 84 ? 1.854 -3.310 7.335 1.00 83.25 84 SER A CA 1
ATOM 617 C C . SER A 1 84 ? 1.353 -3.452 5.893 1.00 83.25 84 SER A C 1
ATOM 619 O O . SER A 1 84 ? 0.204 -3.847 5.668 1.00 83.25 84 SER A O 1
ATOM 621 N N . THR A 1 85 ? 2.198 -3.166 4.899 1.00 88.94 85 THR A N 1
ATOM 622 C CA . THR A 1 85 ? 1.842 -3.251 3.482 1.00 88.94 85 THR A CA 1
ATOM 623 C C . THR A 1 85 ? 2.858 -4.080 2.704 1.00 88.94 85 THR A C 1
ATOM 625 O O . THR A 1 85 ? 4.048 -4.143 3.010 1.00 88.94 85 THR A O 1
ATOM 628 N N . ASN A 1 86 ? 2.374 -4.756 1.670 1.00 86.62 86 ASN A N 1
ATOM 629 C CA . ASN A 1 86 ? 3.194 -5.460 0.702 1.00 86.62 86 ASN A CA 1
ATOM 630 C C . ASN A 1 86 ? 2.994 -4.785 -0.654 1.00 86.62 86 ASN A C 1
ATOM 632 O O . ASN A 1 86 ? 1.895 -4.815 -1.208 1.00 86.62 86 ASN A O 1
ATOM 636 N N . ILE A 1 87 ? 4.045 -4.133 -1.150 1.00 89.12 87 ILE A N 1
ATOM 637 C CA . ILE A 1 87 ? 4.028 -3.386 -2.406 1.00 89.12 87 ILE A CA 1
ATOM 638 C C . ILE A 1 87 ? 4.939 -4.094 -3.404 1.00 89.12 87 ILE A C 1
ATOM 640 O O . ILE A 1 87 ? 6.126 -4.290 -3.144 1.00 89.12 87 ILE A O 1
ATOM 644 N N . THR A 1 88 ? 4.391 -4.474 -4.555 1.00 85.19 88 THR A N 1
ATOM 645 C CA . THR A 1 88 ? 5.106 -5.233 -5.588 1.00 85.19 88 THR A CA 1
ATOM 646 C C . THR A 1 88 ? 4.869 -4.642 -6.968 1.00 85.19 88 THR A C 1
ATOM 648 O O . THR A 1 88 ? 3.767 -4.217 -7.314 1.00 85.19 88 THR A O 1
ATOM 651 N N . LEU A 1 89 ? 5.917 -4.617 -7.793 1.00 84.00 89 LEU A N 1
ATOM 652 C CA . LEU A 1 89 ? 5.777 -4.263 -9.201 1.00 84.00 89 LEU A CA 1
ATOM 653 C C . LEU A 1 89 ? 5.121 -5.439 -9.935 1.00 84.00 89 LEU A C 1
ATOM 655 O O . LEU A 1 89 ? 5.708 -6.514 -10.018 1.00 84.00 89 LEU A O 1
ATOM 659 N N . ALA A 1 90 ? 3.912 -5.236 -10.458 1.00 81.62 90 ALA A N 1
ATOM 660 C CA . ALA A 1 90 ? 3.138 -6.288 -11.112 1.00 81.62 90 ALA A CA 1
ATOM 661 C C . ALA A 1 90 ? 3.434 -6.381 -12.615 1.00 81.62 90 ALA A C 1
ATOM 663 O O . ALA A 1 90 ? 3.539 -7.475 -13.162 1.00 81.62 90 ALA A O 1
ATOM 664 N N . SER A 1 91 ? 3.569 -5.243 -13.304 1.00 76.19 91 SER A N 1
ATOM 665 C CA . SER A 1 91 ? 3.952 -5.226 -14.720 1.00 76.19 91 SER A CA 1
ATOM 666 C C . SER A 1 91 ? 4.621 -3.926 -15.145 1.00 76.19 91 SER A C 1
ATOM 668 O O . SER A 1 91 ? 4.438 -2.866 -14.540 1.00 76.19 91 SER A O 1
ATOM 670 N N . ARG A 1 92 ? 5.412 -4.023 -16.218 1.00 78.25 92 ARG A N 1
ATOM 671 C CA . ARG A 1 92 ? 6.132 -2.894 -16.810 1.00 78.25 92 ARG A CA 1
ATOM 672 C C . ARG A 1 92 ? 6.357 -3.066 -18.322 1.00 78.25 92 ARG A C 1
ATOM 674 O O . ARG A 1 92 ? 7.503 -3.218 -18.763 1.00 78.25 92 ARG A O 1
ATOM 681 N N . PRO A 1 93 ? 5.288 -3.077 -19.132 1.00 67.94 93 PRO A N 1
ATOM 682 C CA . PRO A 1 93 ? 5.379 -3.371 -20.560 1.00 67.94 93 PRO A CA 1
ATOM 683 C C . PRO A 1 93 ? 6.268 -2.356 -21.286 1.00 67.94 93 PRO A C 1
ATOM 685 O O . PRO A 1 93 ? 6.014 -1.150 -21.254 1.00 67.94 93 PRO A O 1
ATOM 688 N N . GLY A 1 94 ? 7.360 -2.843 -21.886 1.00 66.19 94 GLY A N 1
ATOM 689 C CA . GLY A 1 94 ? 8.321 -2.027 -22.641 1.00 66.19 94 GLY A CA 1
ATOM 690 C C . GLY A 1 94 ? 9.006 -0.911 -21.840 1.00 66.19 94 GLY A C 1
ATOM 691 O O . GLY A 1 94 ? 9.727 -0.106 -22.414 1.00 66.19 94 GLY A O 1
ATOM 692 N N . GLY A 1 95 ? 8.781 -0.822 -20.523 1.00 72.56 95 GLY A N 1
ATOM 693 C CA . GLY A 1 95 ? 9.259 0.287 -19.697 1.00 72.56 95 GLY A CA 1
ATOM 694 C C . GLY A 1 95 ? 8.609 1.650 -19.956 1.00 72.56 95 GLY A C 1
ATOM 695 O O . GLY A 1 95 ? 9.022 2.622 -19.333 1.00 72.56 95 GLY A O 1
ATOM 696 N N . ALA A 1 96 ? 7.580 1.725 -20.804 1.00 75.81 96 ALA A N 1
ATOM 697 C CA . ALA A 1 96 ? 6.820 2.954 -21.058 1.00 75.81 96 ALA A CA 1
ATOM 698 C C . ALA A 1 96 ? 5.689 3.175 -20.042 1.00 75.81 96 ALA A C 1
ATOM 700 O O . ALA A 1 96 ? 5.280 4.305 -19.801 1.00 75.81 96 ALA A O 1
ATOM 701 N N . ASN A 1 97 ? 5.199 2.093 -19.436 1.00 81.19 97 ASN A N 1
ATOM 702 C CA . ASN A 1 97 ? 4.169 2.110 -18.405 1.00 81.19 97 ASN A CA 1
ATOM 703 C C . ASN A 1 97 ? 4.600 1.231 -17.232 1.00 81.19 97 ASN A C 1
ATOM 705 O O . ASN A 1 97 ? 5.440 0.338 -17.390 1.00 81.19 97 ASN A O 1
ATOM 709 N N . PHE A 1 98 ? 3.991 1.452 -16.073 1.00 84.06 98 PHE A N 1
ATOM 710 C CA . PHE A 1 98 ? 4.136 0.579 -14.915 1.00 84.06 98 PHE A CA 1
ATOM 711 C C . PHE A 1 98 ? 2.779 0.311 -14.278 1.00 84.06 98 PHE A C 1
ATOM 713 O O . PHE A 1 98 ? 1.845 1.107 -14.406 1.00 84.06 98 PHE A O 1
ATOM 720 N N . CYS A 1 99 ? 2.700 -0.806 -13.568 1.00 87.25 99 CYS A N 1
ATOM 721 C CA . CYS A 1 99 ? 1.590 -1.122 -12.696 1.00 87.25 99 CYS A CA 1
ATOM 722 C C . CYS A 1 99 ? 2.121 -1.783 -11.420 1.00 87.25 99 CYS A C 1
ATOM 724 O O . CYS A 1 99 ? 2.857 -2.771 -11.486 1.00 87.25 99 CYS A O 1
ATOM 726 N N . ILE A 1 100 ? 1.771 -1.215 -10.269 1.00 89.88 100 ILE A N 1
ATOM 727 C CA . ILE A 1 100 ? 2.196 -1.664 -8.940 1.00 89.88 100 ILE A CA 1
ATOM 728 C C . ILE A 1 100 ? 0.965 -2.143 -8.176 1.00 89.88 100 ILE A C 1
ATOM 730 O O . ILE A 1 100 ? -0.047 -1.443 -8.132 1.00 89.88 100 ILE A O 1
ATOM 734 N N . ASN A 1 101 ? 1.087 -3.308 -7.546 1.00 90.31 101 ASN A N 1
ATOM 735 C CA . ASN A 1 101 ? 0.101 -3.849 -6.622 1.00 90.31 101 ASN A CA 1
ATOM 736 C C . ASN A 1 101 ? 0.489 -3.533 -5.183 1.00 90.31 101 ASN A C 1
ATOM 738 O O . ASN A 1 101 ? 1.664 -3.584 -4.819 1.00 90.31 101 ASN A O 1
ATOM 742 N N . GLY A 1 102 ? -0.520 -3.264 -4.364 1.00 90.06 102 GLY A N 1
ATOM 743 C CA . GLY A 1 102 ? -0.389 -3.093 -2.930 1.00 90.06 102 GLY A CA 1
ATOM 744 C C . GLY A 1 102 ? -1.447 -3.899 -2.196 1.00 90.06 102 GLY A C 1
ATOM 745 O O . GLY A 1 102 ? -2.636 -3.800 -2.503 1.00 90.06 102 GLY A O 1
ATOM 746 N N . THR A 1 103 ? -1.022 -4.680 -1.213 1.00 89.38 103 THR A N 1
ATOM 747 C CA . THR A 1 103 ? -1.912 -5.428 -0.316 1.00 89.38 103 THR A CA 1
ATOM 748 C C . THR A 1 103 ? -1.572 -5.112 1.133 1.00 89.38 103 THR A C 1
ATOM 750 O O . THR A 1 103 ? -0.413 -4.857 1.458 1.00 89.38 103 THR A O 1
ATOM 753 N N . SER A 1 104 ? -2.562 -5.126 2.020 1.00 88.25 104 SER A N 1
ATOM 754 C CA . SER A 1 104 ? -2.316 -5.025 3.464 1.00 88.25 104 SER A CA 1
ATOM 755 C C . SER A 1 104 ? -1.970 -6.399 4.054 1.00 88.25 104 SER A C 1
ATOM 757 O O . SER A 1 104 ? -2.511 -7.410 3.607 1.00 88.25 104 SER A O 1
ATOM 759 N N . TYR A 1 105 ? -1.085 -6.440 5.057 1.00 86.69 105 TYR A N 1
ATOM 760 C CA . TYR A 1 105 ? -0.853 -7.652 5.857 1.00 86.69 105 TYR A CA 1
ATOM 761 C C . TYR A 1 105 ? -2.000 -7.937 6.833 1.00 86.69 105 TYR A C 1
ATOM 763 O O . TYR A 1 105 ? -2.284 -9.101 7.107 1.00 86.69 105 TYR A O 1
ATOM 771 N N . ASP A 1 106 ? -2.658 -6.888 7.330 1.00 82.25 106 ASP A N 1
ATOM 772 C CA . ASP A 1 106 ? -3.728 -6.991 8.326 1.00 82.25 106 ASP A CA 1
ATOM 773 C C . ASP A 1 106 ? -5.030 -7.524 7.701 1.00 82.25 106 ASP A C 1
ATOM 775 O O . ASP A 1 106 ? -5.786 -8.259 8.332 1.00 82.25 106 ASP A O 1
ATOM 779 N N . ASP A 1 107 ? -5.268 -7.207 6.424 1.00 79.69 107 ASP A N 1
ATOM 780 C CA . ASP A 1 107 ? -6.421 -7.675 5.656 1.00 79.69 107 ASP A CA 1
ATOM 781 C C . ASP A 1 107 ? -6.023 -7.951 4.187 1.00 79.69 107 ASP A C 1
ATOM 783 O O . ASP A 1 107 ? -6.022 -7.031 3.360 1.00 79.69 107 ASP A O 1
ATOM 787 N N . PRO A 1 108 ? -5.763 -9.216 3.794 1.00 76.81 108 PRO A N 1
ATOM 788 C CA . PRO A 1 108 ? -5.353 -9.554 2.425 1.00 76.81 108 PRO A CA 1
ATOM 789 C C . PRO A 1 108 ? -6.465 -9.336 1.385 1.00 76.81 108 PRO A C 1
ATOM 791 O O . PRO A 1 108 ? -6.194 -9.265 0.190 1.00 76.81 108 PRO A O 1
ATOM 794 N N . ASN A 1 109 ? -7.717 -9.186 1.832 1.00 80.06 109 ASN A N 1
ATOM 795 C CA . ASN A 1 109 ? -8.850 -8.824 0.975 1.00 80.06 109 ASN A CA 1
ATOM 796 C C . ASN A 1 109 ? -8.790 -7.361 0.498 1.00 80.06 109 ASN A C 1
ATOM 798 O O . ASN A 1 109 ? -9.539 -6.970 -0.397 1.00 80.06 109 ASN A O 1
ATOM 802 N N . ILE A 1 110 ? -7.937 -6.535 1.112 1.00 80.56 110 ILE A N 1
ATOM 803 C CA . ILE A 1 110 ? -7.736 -5.140 0.736 1.00 80.56 110 ILE A CA 1
ATOM 804 C C . ILE A 1 110 ? -6.544 -5.073 -0.221 1.00 80.56 110 ILE A C 1
ATOM 806 O O . ILE A 1 110 ? -5.389 -4.943 0.190 1.00 80.56 110 ILE A O 1
ATOM 810 N N . SER A 1 111 ? -6.848 -5.150 -1.515 1.00 87.38 111 SER A N 1
ATOM 811 C CA . SER A 1 111 ? -5.889 -4.971 -2.604 1.00 87.38 111 SER A CA 1
ATOM 812 C C . SER A 1 111 ? -6.182 -3.690 -3.379 1.00 87.38 111 SER A C 1
ATOM 814 O O . SER A 1 111 ? -7.328 -3.439 -3.773 1.00 87.38 111 SER A O 1
ATOM 816 N N . TYR A 1 112 ? -5.137 -2.913 -3.629 1.00 88.31 112 TYR A N 1
ATOM 817 C CA . TYR A 1 112 ? -5.171 -1.755 -4.510 1.00 88.31 112 TYR A CA 1
ATOM 818 C C . TYR A 1 112 ? -4.060 -1.855 -5.545 1.00 88.31 112 TYR A C 1
ATOM 820 O O . TYR A 1 112 ? -3.040 -2.514 -5.333 1.00 88.31 112 TYR A O 1
ATOM 828 N N . TYR A 1 113 ? -4.230 -1.137 -6.644 1.00 90.00 113 TYR A N 1
ATOM 829 C CA . TYR A 1 113 ? -3.188 -0.980 -7.637 1.00 90.00 113 TYR A CA 1
ATOM 830 C C . TYR A 1 113 ? -3.082 0.467 -8.102 1.00 90.00 113 TYR A C 1
ATOM 832 O O . TYR A 1 113 ? -4.049 1.229 -8.060 1.00 90.00 113 TYR A O 1
ATOM 840 N N . ILE A 1 114 ? -1.891 0.845 -8.557 1.00 91.12 114 ILE A N 1
ATOM 841 C CA . ILE A 1 114 ? -1.642 2.129 -9.212 1.00 91.12 114 ILE A CA 1
ATOM 842 C C . ILE A 1 114 ? -0.882 1.891 -10.513 1.00 91.12 114 ILE A C 1
ATOM 844 O O . ILE A 1 114 ? -0.023 1.010 -10.598 1.00 91.12 114 ILE A O 1
ATOM 848 N N . SER A 1 115 ? -1.215 2.670 -11.538 1.00 89.06 115 SER A N 1
ATOM 849 C CA . SER A 1 115 ? -0.585 2.594 -12.856 1.00 89.06 115 SER A CA 1
ATOM 850 C C . SER A 1 115 ? -0.146 3.975 -13.322 1.00 89.06 115 SER A C 1
ATOM 852 O O . SER A 1 115 ? -0.648 4.979 -12.826 1.00 89.06 115 SER A O 1
ATOM 854 N N . SER A 1 116 ? 0.729 4.034 -14.325 1.00 84.56 116 SER A N 1
ATOM 855 C CA . SER A 1 116 ? 1.184 5.297 -14.933 1.00 84.56 116 SER A CA 1
ATOM 856 C C . SER A 1 116 ? 0.062 6.166 -15.518 1.00 84.56 116 SER A C 1
ATOM 858 O O . SER A 1 116 ? 0.268 7.355 -15.736 1.00 84.56 116 SER A O 1
ATOM 860 N N . ASN A 1 117 ? -1.120 5.596 -15.769 1.00 82.75 117 ASN A N 1
ATOM 861 C CA . ASN A 1 117 ? -2.263 6.298 -16.361 1.00 82.75 117 ASN A CA 1
ATOM 862 C C . ASN A 1 117 ? -3.261 6.828 -15.320 1.00 82.75 117 ASN A C 1
ATOM 864 O O . ASN A 1 117 ? -4.308 7.353 -15.695 1.00 82.75 117 ASN A O 1
ATOM 868 N N . GLN A 1 118 ? -2.989 6.641 -14.026 1.00 83.44 118 GLN A N 1
ATOM 869 C CA . GLN A 1 118 ? -3.906 7.012 -12.952 1.00 83.44 118 GLN A CA 1
ATOM 870 C C . GLN A 1 118 ? -3.151 7.681 -11.805 1.00 83.44 118 GLN A C 1
ATOM 872 O O . GLN A 1 118 ? -2.099 7.214 -11.377 1.00 83.44 118 GLN A O 1
ATOM 877 N N . THR A 1 119 ? -3.721 8.762 -11.280 1.00 84.94 119 THR A N 1
ATOM 878 C CA . THR A 1 119 ? -3.145 9.514 -10.155 1.00 84.94 119 THR A CA 1
ATOM 879 C C . THR A 1 119 ? -3.572 8.947 -8.801 1.00 84.94 119 THR A C 1
ATOM 881 O O . THR A 1 119 ? -2.905 9.169 -7.795 1.00 84.94 119 THR A O 1
ATOM 884 N N . GLU A 1 120 ? -4.679 8.202 -8.765 1.00 88.38 120 GLU A N 1
ATOM 885 C CA . GLU A 1 120 ? -5.238 7.626 -7.544 1.00 88.38 120 GLU A CA 1
ATOM 886 C C . GLU A 1 120 ? -5.219 6.091 -7.594 1.00 88.38 120 GLU A C 1
ATOM 888 O O . GLU A 1 120 ? -5.518 5.515 -8.642 1.00 88.38 120 GLU A O 1
ATOM 893 N N . PRO A 1 121 ? -4.906 5.405 -6.477 1.00 91.00 121 PRO A N 1
ATOM 894 C CA . PRO A 1 121 ? -4.958 3.949 -6.431 1.00 91.00 121 PRO A CA 1
ATOM 895 C C . PRO A 1 121 ? -6.391 3.414 -6.550 1.00 91.00 121 PRO A C 1
ATOM 897 O O . PRO A 1 121 ? -7.276 3.774 -5.764 1.00 91.00 121 PRO A O 1
ATOM 900 N N . ALA A 1 122 ? -6.594 2.493 -7.488 1.00 87.88 122 ALA A N 1
ATOM 901 C CA . ALA A 1 122 ? -7.866 1.832 -7.742 1.00 87.88 122 ALA A CA 1
ATOM 902 C C . ALA A 1 122 ? -7.958 0.485 -7.012 1.00 87.88 122 ALA A C 1
ATOM 904 O O . ALA A 1 122 ? -6.949 -0.147 -6.698 1.00 87.88 122 ALA A O 1
ATOM 905 N N . LEU A 1 123 ? -9.186 0.056 -6.711 1.00 87.12 123 LEU A N 1
ATOM 906 C CA . LEU A 1 123 ? -9.456 -1.229 -6.061 1.00 87.12 123 LEU A CA 1
ATOM 907 C C . LEU A 1 123 ? -9.105 -2.401 -6.983 1.00 87.12 123 LEU A C 1
ATOM 909 O O . LEU A 1 123 ? -9.383 -2.362 -8.182 1.00 87.12 123 LEU A O 1
ATOM 913 N N . GLY A 1 124 ? -8.572 -3.464 -6.386 1.00 84.06 124 GLY A N 1
ATOM 914 C CA . GLY A 1 124 ? -8.221 -4.705 -7.067 1.00 84.06 124 GLY A CA 1
ATOM 915 C C . GLY A 1 124 ? -6.726 -4.823 -7.330 1.00 84.06 124 GLY A C 1
ATOM 916 O O . GLY A 1 124 ? -5.899 -4.221 -6.645 1.00 84.06 124 GLY A O 1
ATOM 917 N N . ASN A 1 125 ? -6.389 -5.614 -8.337 1.00 84.69 125 ASN A N 1
ATOM 918 C CA . ASN A 1 125 ? -5.021 -5.857 -8.757 1.00 84.69 125 ASN A CA 1
ATOM 919 C C . ASN A 1 125 ? -4.803 -5.268 -10.146 1.00 84.69 125 ASN A C 1
ATOM 921 O O . ASN A 1 125 ? -5.732 -5.167 -10.949 1.00 84.69 125 ASN A O 1
ATOM 925 N N . CYS A 1 126 ? -3.550 -4.948 -10.445 1.00 81.69 126 CYS A N 1
ATOM 926 C CA . CYS A 1 126 ? -3.089 -4.686 -11.790 1.00 81.69 126 CYS A CA 1
ATOM 927 C C . CYS A 1 126 ? -3.584 -5.787 -12.714 1.00 81.69 126 CYS A C 1
ATOM 929 O O . CYS A 1 126 ? -3.182 -6.947 -12.587 1.00 81.69 126 CYS A O 1
ATOM 931 N N . ASN A 1 127 ? -4.432 -5.405 -13.663 1.00 66.75 127 ASN A N 1
ATOM 932 C CA . ASN A 1 127 ? -4.734 -6.269 -14.779 1.00 66.75 127 ASN A CA 1
ATOM 933 C C . ASN A 1 127 ? -3.457 -6.370 -15.614 1.00 66.75 127 ASN A C 1
ATOM 935 O O . ASN A 1 127 ? -3.109 -5.444 -16.348 1.00 66.75 127 ASN A O 1
ATOM 939 N N . VAL A 1 128 ? -2.738 -7.481 -15.474 1.00 57.06 128 VAL A N 1
ATOM 940 C CA . VAL A 1 128 ? -1.683 -7.871 -16.406 1.00 57.06 128 VAL A CA 1
ATOM 941 C C . VAL A 1 128 ? -2.332 -8.344 -17.706 1.00 57.06 128 VAL A C 1
ATOM 943 O O . VAL A 1 128 ? -2.155 -9.475 -18.148 1.00 57.06 128 VAL A O 1
ATOM 946 N N . VAL A 1 129 ? -3.060 -7.448 -18.376 1.00 41.44 129 VAL A N 1
ATOM 947 C CA . VAL A 1 129 ? -3.051 -7.499 -19.830 1.00 41.44 129 VAL A CA 1
ATOM 948 C C . VAL A 1 129 ? -1.613 -7.175 -20.182 1.00 41.44 129 VAL A C 1
ATOM 950 O O . VAL A 1 129 ? -1.183 -6.019 -20.162 1.00 41.44 129 VAL A O 1
ATOM 953 N N . ALA A 1 130 ? -0.823 -8.230 -20.387 1.00 40.84 130 ALA A N 1
ATOM 954 C CA . ALA A 1 130 ? 0.431 -8.106 -21.097 1.00 40.84 130 ALA A CA 1
ATOM 955 C C . ALA A 1 130 ? 0.146 -7.187 -22.292 1.00 40.84 130 ALA A C 1
ATOM 957 O O . ALA A 1 130 ? -0.940 -7.268 -22.876 1.00 40.84 130 ALA A O 1
ATOM 958 N N . ALA A 1 131 ? 1.037 -6.211 -22.507 1.00 39.97 131 ALA A N 1
ATOM 959 C CA . ALA A 1 131 ? 0.908 -5.148 -23.502 1.00 39.97 131 ALA A CA 1
ATOM 960 C C . ALA A 1 131 ? 0.067 -5.613 -24.690 1.00 39.97 131 ALA A C 1
ATOM 962 O O . ALA A 1 131 ? 0.340 -6.703 -25.180 1.00 39.97 131 ALA A O 1
ATOM 963 N N . ALA A 1 132 ? -0.921 -4.842 -25.153 1.00 37.59 132 ALA A N 1
ATOM 964 C CA . ALA A 1 132 ? -1.616 -5.167 -26.398 1.00 37.59 132 ALA A CA 1
ATOM 965 C C . ALA A 1 132 ? -0.563 -5.525 -27.474 1.00 37.59 132 ALA A C 1
ATOM 967 O O . ALA A 1 132 ? 0.209 -4.658 -27.881 1.00 37.59 132 ALA A O 1
ATOM 968 N N . GLY A 1 133 ? -0.457 -6.819 -27.816 1.00 40.81 133 GLY A N 1
ATOM 969 C CA . GLY A 1 133 ? 0.657 -7.394 -28.590 1.00 40.81 133 GLY A CA 1
ATOM 970 C C . GLY A 1 133 ? 1.580 -8.396 -27.866 1.00 40.81 133 GLY A C 1
ATOM 971 O O . GLY A 1 133 ? 2.542 -8.861 -28.462 1.00 40.81 133 GLY A O 1
ATOM 972 N N . THR A 1 134 ? 1.317 -8.764 -26.615 1.00 40.91 134 THR A N 1
ATOM 973 C CA . THR A 1 134 ? 1.977 -9.885 -25.931 1.00 40.91 134 THR A CA 1
ATOM 974 C C . THR A 1 134 ? 0.892 -10.813 -25.394 1.00 40.91 1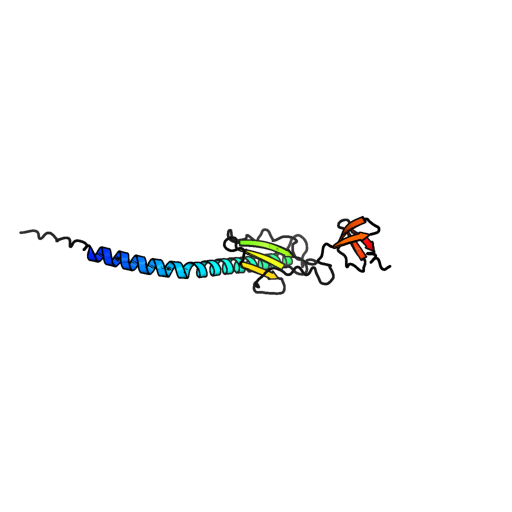34 THR A C 1
ATOM 976 O O . THR A 1 134 ? 0.086 -10.363 -24.580 1.00 40.91 134 THR A O 1
ATOM 979 N N . PRO A 1 135 ? 0.807 -12.076 -25.842 1.00 42.12 135 PRO A N 1
ATOM 980 C CA . PRO A 1 135 ? -0.119 -13.024 -25.244 1.00 42.12 135 PRO A CA 1
ATOM 981 C C . PRO A 1 135 ? 0.281 -13.240 -23.780 1.00 42.12 135 PRO A C 1
ATOM 983 O O . PRO A 1 135 ? 1.349 -13.760 -23.466 1.00 42.12 135 PRO A O 1
ATOM 986 N N . SER A 1 136 ? -0.587 -12.785 -22.874 1.00 48.56 136 SER A N 1
ATOM 987 C CA . SER A 1 136 ? -0.474 -12.908 -21.414 1.00 48.56 136 SER A CA 1
ATOM 988 C C . SER A 1 136 ? -0.742 -14.319 -20.894 1.00 48.56 136 SER A C 1
ATOM 990 O O . SER A 1 136 ? -0.752 -14.527 -19.683 1.00 48.56 136 SER A O 1
ATOM 992 N N . ASN A 1 137 ? -0.938 -15.298 -21.772 1.00 47.44 137 ASN A N 1
ATOM 993 C CA . ASN A 1 137 ? -0.961 -16.691 -21.374 1.00 47.44 137 ASN A CA 1
ATOM 994 C C . ASN A 1 137 ? 0.385 -17.307 -21.725 1.00 47.44 137 ASN A C 1
ATOM 996 O O . ASN A 1 137 ? 0.747 -17.390 -22.894 1.00 47.44 137 ASN A O 1
ATOM 1000 N N . THR A 1 138 ? 1.106 -17.788 -20.713 1.00 47.00 138 THR A N 1
ATOM 1001 C CA . THR A 1 138 ? 2.074 -18.868 -20.908 1.00 47.00 138 THR A CA 1
ATOM 1002 C C . THR A 1 138 ? 1.291 -20.068 -21.432 1.00 47.00 138 THR A C 1
ATOM 1004 O O . THR A 1 138 ? 0.764 -20.870 -20.666 1.00 47.00 138 THR A O 1
ATOM 1007 N N . THR A 1 139 ? 1.122 -20.141 -22.746 1.00 51.94 139 THR A N 1
ATOM 1008 C CA . THR A 1 139 ? 0.517 -21.290 -23.403 1.00 51.94 139 THR A CA 1
ATOM 1009 C C . THR A 1 139 ? 1.584 -22.369 -23.507 1.00 51.94 139 THR A C 1
ATOM 1011 O O . THR A 1 139 ? 2.723 -22.088 -23.884 1.00 51.94 139 THR A O 1
ATOM 1014 N N . THR A 1 140 ? 1.238 -23.611 -23.176 1.00 51.69 140 THR A N 1
ATOM 1015 C CA . THR A 1 140 ? 1.989 -24.760 -23.681 1.00 51.69 140 THR A CA 1
ATOM 1016 C C . THR A 1 140 ? 1.839 -24.753 -25.192 1.00 51.69 140 THR A C 1
ATOM 1018 O O . THR A 1 140 ? 0.722 -24.779 -25.708 1.00 51.69 140 THR A O 1
ATOM 1021 N N . ILE A 1 141 ? 2.958 -24.616 -25.887 1.00 58.66 141 ILE A N 1
ATOM 1022 C CA . ILE A 1 141 ? 2.983 -24.559 -27.332 1.00 58.66 141 ILE A CA 1
ATOM 1023 C C . ILE A 1 141 ? 3.337 -25.951 -27.841 1.00 58.66 141 ILE A C 1
ATOM 1025 O O . ILE A 1 141 ? 4.459 -26.424 -27.638 1.00 58.66 141 ILE A O 1
ATOM 1029 N N . ASP A 1 142 ? 2.363 -26.614 -28.456 1.00 56.78 142 ASP A N 1
ATOM 1030 C CA . ASP A 1 142 ? 2.500 -27.989 -28.921 1.00 56.78 142 ASP A CA 1
ATOM 1031 C C . ASP A 1 142 ? 2.932 -28.015 -30.393 1.00 56.78 142 ASP A C 1
ATOM 1033 O O . ASP A 1 142 ? 2.252 -27.488 -31.275 1.00 56.78 142 ASP A O 1
ATOM 1037 N N . PHE A 1 143 ? 4.061 -28.664 -30.673 1.00 58.59 143 PHE A N 1
ATOM 1038 C CA . PHE A 1 143 ? 4.594 -28.876 -32.017 1.00 58.59 143 PHE A CA 1
ATOM 1039 C C . PHE A 1 143 ? 4.964 -30.347 -32.193 1.00 58.59 143 PHE A C 1
ATOM 1041 O O . PHE A 1 143 ? 5.811 -30.860 -31.466 1.00 58.59 143 PHE A O 1
ATOM 1048 N N . TRP A 1 144 ? 4.356 -31.030 -33.170 1.00 51.22 144 TRP A N 1
ATOM 1049 C CA . TRP A 1 144 ? 4.739 -32.388 -33.597 1.00 51.22 144 TRP A CA 1
ATOM 1050 C C . TRP A 1 144 ? 5.014 -33.368 -32.435 1.00 51.22 144 TRP A C 1
ATOM 1052 O O . TRP A 1 144 ? 6.035 -34.050 -32.405 1.00 51.22 144 TRP A O 1
ATOM 1062 N N . GLY A 1 145 ? 4.112 -33.416 -31.447 1.00 56.31 145 GLY A N 1
ATOM 1063 C CA . GLY A 1 145 ? 4.224 -34.318 -30.292 1.00 56.31 145 GLY A CA 1
ATOM 1064 C C . GLY A 1 145 ? 5.171 -33.857 -29.175 1.00 56.31 145 GLY A C 1
ATOM 1065 O O . GLY A 1 145 ? 5.464 -34.645 -28.280 1.00 56.31 145 GLY A O 1
ATOM 1066 N N . SER A 1 146 ? 5.636 -32.605 -29.207 1.00 55.84 146 SER A N 1
ATOM 1067 C CA . SER A 1 146 ? 6.497 -31.980 -28.191 1.00 55.84 146 SER A CA 1
ATOM 1068 C C . SER A 1 146 ? 5.870 -30.673 -27.698 1.00 55.84 146 SER A C 1
ATOM 1070 O O . SER A 1 146 ? 5.353 -29.915 -28.512 1.00 55.84 146 SER A O 1
ATOM 1072 N N . SER A 1 147 ? 5.941 -30.376 -26.398 1.00 60.75 147 SER A N 1
ATOM 1073 C CA . SER A 1 147 ? 5.399 -29.140 -25.811 1.00 60.75 147 SER A CA 1
ATOM 1074 C C . SER A 1 147 ? 6.519 -28.252 -25.261 1.00 60.75 147 SER A C 1
ATOM 1076 O O . SER A 1 147 ? 7.321 -28.719 -24.448 1.00 60.75 147 SER A O 1
ATOM 1078 N N . VAL A 1 148 ? 6.555 -26.975 -25.644 1.00 59.91 148 VAL A N 1
ATOM 1079 C CA . VAL A 1 148 ? 7.458 -25.963 -25.062 1.00 59.91 148 VAL A CA 1
ATOM 1080 C C . VAL A 1 148 ? 6.651 -24.826 -24.443 1.00 59.91 148 VAL A C 1
ATOM 1082 O O . VAL A 1 148 ? 5.606 -24.437 -24.955 1.00 59.91 148 VAL A O 1
ATOM 1085 N N . THR A 1 149 ? 7.106 -24.286 -23.316 1.00 63.53 149 THR A N 1
ATOM 1086 C CA . THR A 1 149 ? 6.485 -23.100 -22.710 1.00 63.53 149 THR A CA 1
ATOM 1087 C C . THR A 1 149 ? 7.023 -21.847 -23.381 1.00 63.53 149 THR A C 1
ATOM 1089 O O . THR A 1 149 ? 8.236 -21.624 -23.387 1.00 63.53 149 THR A O 1
ATOM 1092 N N . GLY A 1 150 ? 6.134 -21.012 -23.905 1.00 62.91 150 GLY A N 1
ATOM 1093 C CA . GLY A 1 150 ? 6.529 -19.771 -24.553 1.00 62.91 150 GLY A CA 1
ATOM 1094 C C . GLY A 1 150 ? 5.378 -18.786 -24.684 1.00 62.91 150 GLY A C 1
ATOM 1095 O O . GLY A 1 150 ? 4.311 -18.960 -24.093 1.00 62.91 150 GLY A O 1
ATOM 1096 N N . ILE A 1 151 ? 5.639 -17.723 -25.431 1.00 63.25 151 ILE A N 1
ATOM 1097 C CA . ILE A 1 151 ? 4.729 -16.603 -25.651 1.00 63.25 151 ILE A CA 1
ATOM 1098 C C . ILE A 1 151 ? 4.274 -16.684 -27.110 1.00 63.25 151 ILE A C 1
ATOM 1100 O O . ILE A 1 151 ? 5.092 -16.534 -28.015 1.00 63.25 151 ILE A O 1
ATOM 1104 N N . GLY A 1 152 ? 2.989 -16.943 -27.347 1.00 60.12 152 GLY A N 1
ATOM 1105 C CA . GLY A 1 152 ? 2.403 -16.951 -28.687 1.00 60.12 152 GLY A CA 1
ATOM 1106 C C . GLY A 1 152 ? 0.888 -17.129 -28.667 1.00 60.12 152 GLY A C 1
ATOM 1107 O O . GLY A 1 152 ? 0.322 -17.593 -27.678 1.00 60.12 152 GLY A O 1
ATOM 1108 N N . ASP A 1 153 ? 0.233 -16.739 -29.756 1.00 58.62 153 ASP A N 1
ATOM 1109 C CA . ASP A 1 153 ? -1.186 -17.016 -29.964 1.00 58.62 153 ASP A CA 1
ATOM 1110 C C . ASP A 1 153 ? -1.345 -18.414 -30.572 1.00 58.62 153 ASP A C 1
ATOM 1112 O O . ASP A 1 153 ? -0.557 -18.829 -31.421 1.00 58.62 153 ASP A O 1
ATOM 1116 N N . SER A 1 154 ? -2.390 -19.152 -30.183 1.00 56.03 154 SER A N 1
ATOM 1117 C CA . SER A 1 154 ? -2.598 -20.554 -30.590 1.00 56.03 154 SER A CA 1
ATOM 1118 C C . SER A 1 154 ? -2.797 -20.780 -32.100 1.00 56.03 154 SER A C 1
ATOM 1120 O O . SER A 1 154 ? -3.041 -21.911 -32.497 1.00 56.03 154 SER A O 1
ATOM 1122 N N . ASN A 1 155 ? -2.732 -19.736 -32.933 1.00 58.59 155 ASN A N 1
ATOM 1123 C CA . ASN A 1 155 ? -2.919 -19.780 -34.387 1.00 58.59 155 ASN A CA 1
ATOM 1124 C C . ASN A 1 155 ? -1.784 -19.090 -35.177 1.00 58.59 155 ASN A C 1
ATOM 1126 O O . ASN A 1 155 ? -1.939 -18.916 -36.385 1.00 58.59 155 ASN A O 1
ATOM 1130 N N . ASP A 1 156 ? -0.698 -18.659 -34.524 1.00 63.72 156 ASP A N 1
ATOM 1131 C CA . ASP A 1 156 ? 0.373 -17.871 -35.159 1.00 63.72 156 ASP A CA 1
ATOM 1132 C C . ASP A 1 156 ? 1.778 -18.332 -34.706 1.00 63.72 156 ASP A C 1
ATOM 1134 O O . ASP A 1 156 ? 1.963 -19.464 -34.260 1.00 63.72 156 ASP A O 1
ATOM 1138 N N . VAL A 1 157 ? 2.804 -17.499 -34.870 1.00 70.38 157 VAL A N 1
ATOM 1139 C CA . VAL A 1 157 ? 4.173 -17.743 -34.403 1.00 70.38 157 VAL A CA 1
ATOM 1140 C C . VAL A 1 157 ? 4.271 -17.545 -32.887 1.00 70.38 157 VAL A C 1
ATOM 1142 O O . VAL A 1 157 ? 3.770 -16.569 -32.332 1.00 70.38 157 VAL A O 1
ATOM 1145 N N . ALA A 1 158 ? 4.976 -18.452 -32.217 1.00 69.44 158 ALA A N 1
ATOM 1146 C CA . ALA A 1 158 ? 5.290 -18.382 -30.798 1.00 69.44 158 ALA A CA 1
ATOM 1147 C C . ALA A 1 158 ? 6.806 -18.366 -30.563 1.00 69.44 158 ALA A C 1
ATOM 1149 O O . ALA A 1 158 ? 7.570 -18.896 -31.367 1.00 69.44 158 ALA A O 1
ATOM 1150 N N . VAL A 1 159 ? 7.250 -17.777 -29.453 1.00 68.44 159 VAL A N 1
ATOM 1151 C CA . VAL A 1 159 ? 8.670 -17.694 -29.071 1.00 68.44 159 VAL A CA 1
ATOM 1152 C C . VAL A 1 159 ? 8.917 -18.314 -27.698 1.00 68.44 159 VAL A C 1
ATOM 1154 O O . VAL A 1 159 ? 8.122 -18.122 -26.775 1.00 68.44 159 VAL A O 1
ATOM 1157 N N . ASP A 1 160 ? 10.007 -19.068 -27.548 1.00 68.75 160 ASP A N 1
ATOM 1158 C CA . ASP A 1 160 ? 10.414 -19.623 -26.250 1.00 68.75 160 ASP A CA 1
ATOM 1159 C C . ASP A 1 160 ? 11.244 -18.628 -25.414 1.00 68.75 160 ASP A C 1
ATOM 1161 O O . ASP A 1 160 ? 11.623 -17.544 -25.862 1.00 68.75 160 ASP A O 1
ATOM 1165 N N . ALA A 1 161 ? 11.558 -19.013 -24.173 1.00 58.50 161 ALA A N 1
ATOM 1166 C CA . ALA A 1 161 ? 12.400 -18.224 -23.269 1.00 58.50 161 ALA A CA 1
ATOM 1167 C C . ALA A 1 161 ? 13.869 -18.088 -23.730 1.00 58.50 161 ALA A C 1
ATOM 1169 O O . ALA A 1 161 ? 14.595 -17.249 -23.199 1.00 58.50 161 ALA A O 1
ATOM 1170 N N . ALA A 1 162 ? 14.311 -18.898 -24.697 1.00 61.47 162 ALA A N 1
ATOM 1171 C CA . ALA A 1 162 ? 15.634 -18.819 -25.314 1.00 61.47 162 ALA A CA 1
ATOM 1172 C C . ALA A 1 162 ? 15.647 -17.928 -26.576 1.00 61.47 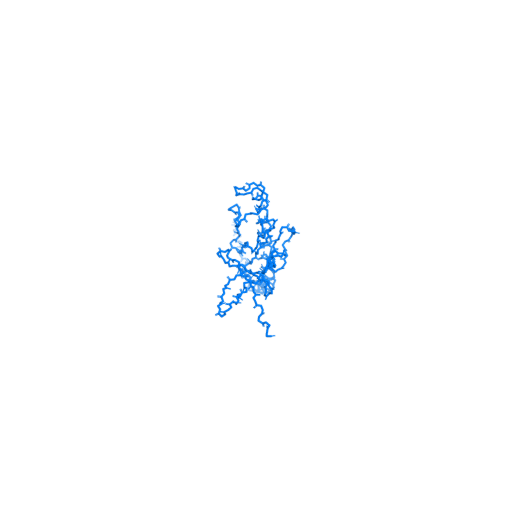162 ALA A C 1
ATOM 1174 O O . ALA A 1 162 ? 16.713 -17.699 -27.146 1.00 61.47 162 ALA A O 1
ATOM 1175 N N . GLY A 1 163 ? 14.491 -17.387 -26.984 1.00 59.03 163 GLY A N 1
ATOM 1176 C CA . GLY A 1 163 ? 14.342 -16.511 -28.145 1.00 59.03 163 GLY A CA 1
ATOM 1177 C C . GLY A 1 163 ? 14.192 -17.244 -29.480 1.00 59.03 163 GLY A C 1
ATOM 1178 O O . GLY A 1 163 ? 14.268 -16.604 -30.529 1.00 59.03 163 GLY A O 1
ATOM 1179 N N . ASN A 1 164 ? 13.975 -18.561 -29.474 1.00 69.31 164 ASN A N 1
ATOM 1180 C CA . ASN A 1 164 ? 13.693 -19.311 -30.695 1.00 69.31 164 ASN A CA 1
ATOM 1181 C C . ASN A 1 164 ? 12.226 -19.124 -31.093 1.00 69.31 164 ASN A C 1
ATOM 1183 O O . ASN A 1 164 ? 11.341 -19.167 -30.237 1.00 69.31 164 ASN A O 1
ATOM 1187 N N . ALA A 1 165 ? 11.971 -18.938 -32.389 1.00 74.19 165 ALA A N 1
ATOM 1188 C CA . ALA A 1 165 ? 10.629 -18.794 -32.944 1.00 74.19 165 ALA A CA 1
ATOM 1189 C C . ALA A 1 165 ? 10.117 -20.118 -33.528 1.00 74.19 165 ALA A C 1
ATOM 1191 O O . ALA A 1 165 ? 10.850 -20.833 -34.213 1.00 74.19 165 ALA A O 1
ATOM 1192 N N . TYR A 1 166 ? 8.840 -20.408 -33.301 1.00 68.50 166 TYR A N 1
ATOM 1193 C CA . TYR A 1 166 ? 8.171 -21.645 -33.683 1.00 68.50 166 TYR A CA 1
ATOM 1194 C C . TYR A 1 166 ? 6.790 -21.344 -34.277 1.00 68.50 166 TYR A C 1
ATOM 1196 O O . TYR A 1 166 ? 6.095 -20.443 -33.819 1.00 68.50 166 TYR A O 1
ATOM 1204 N N . VAL A 1 167 ? 6.366 -22.098 -35.290 1.00 69.69 167 VAL A N 1
ATOM 1205 C CA . VAL A 1 167 ? 5.087 -21.871 -35.991 1.00 69.69 167 VAL A CA 1
ATOM 1206 C C . VAL A 1 167 ? 4.008 -22.772 -35.398 1.00 69.69 167 VAL A C 1
ATOM 1208 O O . VAL A 1 167 ? 4.127 -23.996 -35.507 1.00 69.69 167 VAL A O 1
ATOM 1211 N N . VAL A 1 168 ? 2.998 -22.213 -34.719 1.00 67.12 168 VAL A N 1
ATOM 1212 C CA . VAL A 1 168 ? 1.987 -23.012 -34.001 1.00 67.12 168 VAL A CA 1
ATOM 1213 C C . VAL A 1 168 ? 1.027 -23.627 -35.006 1.00 67.12 168 VAL A C 1
ATOM 1215 O O . VAL A 1 168 ? 0.164 -22.962 -35.574 1.00 67.12 168 VAL A O 1
ATOM 1218 N N . SER A 1 169 ? 1.197 -24.923 -35.259 1.00 60.00 169 SER A N 1
ATOM 1219 C CA . SER A 1 169 ? 0.316 -25.669 -36.151 1.00 60.00 169 SER A CA 1
ATOM 1220 C C . SER A 1 169 ? -0.956 -26.040 -35.399 1.00 60.00 169 SER A C 1
ATOM 1222 O O . SER A 1 169 ? -0.965 -27.008 -34.638 1.00 60.00 169 SER A O 1
ATOM 1224 N N . THR A 1 170 ? -2.060 -25.332 -35.648 1.00 57.88 170 THR A N 1
ATOM 1225 C CA . THR A 1 170 ? -3.370 -25.877 -35.285 1.00 57.88 170 THR A CA 1
ATOM 1226 C C . THR A 1 170 ? -3.617 -27.109 -36.137 1.00 57.88 170 THR A C 1
ATOM 1228 O O . THR A 1 170 ? -3.738 -27.021 -37.357 1.00 57.88 170 THR A O 1
ATOM 1231 N N . GLY A 1 171 ? -3.635 -28.284 -35.508 1.00 56.97 171 GLY A N 1
ATOM 1232 C CA . GLY A 1 171 ? -4.021 -29.527 -36.163 1.00 56.97 171 GLY A CA 1
ATOM 1233 C C . GLY A 1 171 ? -5.455 -29.423 -36.679 1.00 56.97 171 GLY A C 1
ATOM 1234 O O . GLY A 1 171 ? -6.400 -29.757 -35.971 1.00 56.97 171 GLY A O 1
ATOM 1235 N N . ARG A 1 172 ? -5.626 -28.925 -37.904 1.00 49.50 172 ARG A N 1
ATOM 1236 C CA . ARG A 1 172 ? -6.831 -29.136 -38.698 1.00 49.50 172 ARG A CA 1
ATOM 1237 C C . ARG A 1 172 ? -6.608 -30.408 -39.504 1.00 49.50 172 ARG A C 1
ATOM 1239 O O . ARG A 1 172 ? -5.749 -30.429 -40.382 1.00 49.50 172 ARG A O 1
ATOM 1246 N N . ASN A 1 173 ? -7.351 -31.451 -39.139 1.00 44.12 173 ASN A N 1
ATOM 1247 C CA . ASN A 1 173 ? -7.611 -32.598 -40.009 1.00 44.12 173 ASN A CA 1
ATOM 1248 C C . ASN A 1 173 ? -8.306 -32.141 -41.294 1.00 44.12 173 ASN A C 1
ATOM 1250 O O . ASN A 1 173 ? -9.161 -31.228 -41.191 1.00 44.12 173 ASN A O 1
#

pLDDT: mean 77.04, std 15.03, range [37.59, 97.69]

Sequence (173 aa):
MAKKRPTLKGFTMVELVIVIIIIVILATVAIVGYGSWEKNLAARTVKSDLIAAAAAMESAKTWGTVTVGVYPQSLPASFVASNSTNITLASRPGGANFCINGTSYDDPNISYYISSNQTEPALGNCNVVAAAGTPSNTTTIDFWGSSVTGIGDSNDVAVDAAGNAYVVSTGRN

Foldseek 3Di:
DDDDDDDPDDDDVVNVVVVVVVVVVVVVVCVVPPVVVVVVVQLVLQFVLQLVQVVQQVVCCCDNPPDHNFGDPFGDPVRDRDPQKDKGWPDQAVRNKTKIKMAGPVDRCFIWMDMPVDNTIDTDGPPPPPPPVWAPDQDQQDDPNDTAGFIDDQQAWTAHPVGDIDGRDDPDD